Protein AF-A0A1A8EFL3-F1 (afdb_monomer)

InterPro domains:
  IPR009072 Histone-fold [G3DSA:1.10.20.10] (49-158)
  IPR009072 Histone-fold [SSF47113] (44-123)
  IPR028255 Centromere protein T [PTHR46904] (1-157)
  IPR035425 CENP-T/Histone H4, histone fold [PF15511] (65-145)

Radius of gyration: 30.87 Å; Cα contacts (8 Å, |Δi|>4): 49; chains: 1; bounding box: 87×66×67 Å

Sequence (159 aa):
PAFVKEKKIFLSDPAASPFVFKNVPTSGTSTGLPAAKPKQVRPRKTRTASEKGVLPKSYLLSTFRHFAKTKVSADVYPILNEIMDKFFDRMAEDLETYAAHANRKTIEFEDAVLLLKRQGHVNENMPVEVLIEKYLRMDQRKILIPIATSGNVVIPKMR

Mean predicted aligned error: 17.43 Å

Secondary structure (DSSP, 8-state):
------PPP--------------------------PPP---------------SS-HHHHHHHHHHHH-S---GGGHHHHHHHHHHHHHHHHHHHHHHHHHTT-SS--HHHHHHHHHHTTSSBTTB-HHHHHHHHS-HHHHHHH-GGGTS---------

Solvent-accessible surface area (backbone atoms only — not comparable to full-atom values): 10960 Å² total; per-residue (Å²): 139,88,87,88,83,87,87,88,84,84,87,88,85,87,88,85,88,87,90,82,88,83,91,82,90,81,89,84,85,88,82,94,76,86,82,77,75,81,79,78,76,74,78,77,77,77,80,67,81,73,77,90,55,92,56,60,68,69,57,57,54,50,54,48,35,64,74,65,74,51,95,72,71,80,82,52,47,67,60,53,47,53,53,50,48,62,46,52,54,51,52,48,54,53,42,50,50,47,19,49,74,72,76,37,96,60,82,51,74,66,46,55,52,49,49,36,35,74,73,64,69,35,45,96,94,36,49,67,67,60,52,42,68,70,75,48,54,72,78,57,37,56,76,74,37,68,66,82,67,55,80,80,76,82,74,80,80,83,130

pLDDT: mean 74.09, std 22.79, range [31.02, 95.88]

Foldseek 3Di:
DDDDDDDDDDDDDDDDDDDDDDDDDDDDDDDDDDDDDPDPPDPPPDPDDDDPQPDDLVVQVVVCCVVVVDDDDSVCSVVSSVVVVVVVVVVVVQQCVVCVVVVHPDRDPVSVQVVCVVVVNDDPVHHVLNVCVPPPDPVVSVVVPVVVVPPPPPDDDDD

Nearest PDB structures (foldseek):
  3b0c-assembly1_T  TM=9.727E-01  e=1.640E-07  Gallus gallus
  3vh5-assembly1_T  TM=9.738E-01  e=1.984E-07  Gallus gallus
  3b0d-assembly2_B  TM=9.693E-01  e=2.903E-07  Gallus gallus
  8xjv-assembly1_v  TM=6.256E-01  e=1.030E-02  Xenopus laevis
  8yti-assembly1_K  TM=6.099E-01  e=2.798E-01  Homo sapiens

Structure (mmCIF, N/CA/C/O backbone):
data_AF-A0A1A8EFL3-F1
#
_entry.id   AF-A0A1A8EFL3-F1
#
loop_
_atom_site.group_PDB
_atom_site.id
_atom_site.type_symbol
_atom_site.label_atom_id
_atom_site.label_alt_id
_atom_site.label_comp_id
_atom_site.label_asym_id
_atom_site.label_entity_id
_atom_site.label_seq_id
_atom_site.pdbx_PDB_ins_code
_atom_site.Cartn_x
_atom_site.Cartn_y
_atom_site.Cartn_z
_atom_site.occupancy
_atom_site.B_iso_or_equiv
_atom_site.auth_seq_id
_atom_site.auth_comp_id
_atom_site.auth_asym_id
_atom_site.auth_atom_id
_atom_site.pdbx_PDB_model_num
ATOM 1 N N . PRO A 1 1 ? 11.117 -34.566 46.180 1.00 39.81 1 PRO A N 1
ATOM 2 C CA . PRO A 1 1 ? 10.644 -35.927 45.815 1.00 39.81 1 PRO A CA 1
ATOM 3 C C . PRO A 1 1 ? 9.620 -35.814 44.675 1.00 39.81 1 PRO A C 1
ATOM 5 O O . PRO A 1 1 ? 8.647 -35.081 44.812 1.00 39.81 1 PRO A O 1
ATOM 8 N N . ALA A 1 2 ? 9.917 -36.440 43.534 1.00 42.91 2 ALA A N 1
ATOM 9 C CA . ALA A 1 2 ? 9.176 -36.344 42.276 1.00 42.91 2 ALA A CA 1
ATOM 10 C C . ALA A 1 2 ? 8.107 -37.446 42.162 1.00 42.91 2 ALA A C 1
ATOM 12 O O . ALA A 1 2 ? 8.357 -38.577 42.568 1.00 42.91 2 ALA A O 1
ATOM 13 N N . PHE A 1 3 ? 6.951 -37.139 41.565 1.00 47.19 3 PHE A N 1
ATOM 14 C CA . PHE A 1 3 ? 5.959 -38.139 41.156 1.00 47.19 3 PHE A CA 1
ATOM 15 C C . PHE A 1 3 ? 5.738 -38.059 39.642 1.00 47.19 3 PHE A C 1
ATOM 17 O O . PHE A 1 3 ? 5.139 -37.119 39.129 1.00 47.19 3 PHE A O 1
ATOM 24 N N . VAL A 1 4 ? 6.244 -39.076 38.945 1.00 53.44 4 VAL A N 1
ATOM 25 C CA . VAL A 1 4 ? 5.964 -39.409 37.544 1.00 53.44 4 VAL A CA 1
ATOM 26 C C . VAL A 1 4 ? 4.818 -40.419 37.528 1.00 53.44 4 VAL A C 1
ATOM 28 O O . VAL A 1 4 ? 4.912 -41.419 38.236 1.00 53.44 4 VAL A O 1
ATOM 31 N N . LYS A 1 5 ? 3.776 -40.205 36.710 1.00 55.75 5 LYS A N 1
ATOM 32 C CA . LYS A 1 5 ? 2.831 -41.260 36.286 1.00 55.75 5 LYS A CA 1
ATOM 33 C C . LYS A 1 5 ? 2.382 -41.060 34.830 1.00 55.75 5 LYS A C 1
ATOM 35 O O . LYS A 1 5 ? 1.455 -40.320 34.534 1.00 55.75 5 LYS A O 1
ATOM 40 N N . GLU A 1 6 ? 3.182 -41.664 33.958 1.00 51.44 6 GLU A N 1
ATOM 41 C CA . GLU A 1 6 ? 2.879 -42.550 32.820 1.00 51.44 6 GLU A CA 1
ATOM 42 C C . GLU A 1 6 ? 1.550 -42.441 32.037 1.00 51.44 6 GLU A C 1
ATOM 44 O O . GLU A 1 6 ? 0.443 -42.448 32.572 1.00 51.44 6 GLU A O 1
ATOM 49 N N . LYS A 1 7 ? 1.705 -42.432 30.706 1.00 45.78 7 LYS A N 1
ATOM 50 C CA . LYS A 1 7 ? 0.696 -42.255 29.655 1.00 45.78 7 LYS A CA 1
ATOM 51 C C . LYS A 1 7 ? 0.383 -43.617 29.018 1.00 45.78 7 LYS A C 1
ATOM 53 O O . LYS A 1 7 ? 1.283 -44.231 28.454 1.00 45.78 7 LYS A O 1
ATOM 58 N N . LYS A 1 8 ? -0.874 -44.077 29.049 1.00 42.81 8 LYS A N 1
ATOM 59 C CA . LYS A 1 8 ? -1.322 -45.256 28.279 1.00 42.81 8 LYS A CA 1
ATOM 60 C C . LYS A 1 8 ? -1.920 -44.827 26.939 1.00 42.81 8 LYS A C 1
ATOM 62 O O . LYS A 1 8 ? -2.883 -44.068 26.897 1.00 42.81 8 LYS A O 1
ATOM 67 N N . ILE A 1 9 ? -1.322 -45.324 25.861 1.00 40.09 9 ILE A N 1
ATOM 68 C CA . ILE A 1 9 ? -1.787 -45.221 24.476 1.00 40.09 9 ILE A CA 1
ATOM 69 C C . ILE A 1 9 ? -2.566 -46.506 24.180 1.00 40.09 9 ILE A C 1
ATOM 71 O O . ILE A 1 9 ? -2.034 -47.591 24.399 1.00 40.09 9 ILE A O 1
ATOM 75 N N . PHE A 1 10 ? -3.797 -46.394 23.684 1.00 36.69 10 PHE A N 1
ATOM 76 C CA . PHE A 1 10 ? -4.515 -47.518 23.084 1.00 36.69 10 PHE A CA 1
ATOM 77 C C . PHE A 1 10 ? -4.542 -47.323 21.567 1.00 36.69 10 PHE A C 1
ATOM 79 O O . PHE A 1 10 ? -5.134 -46.369 21.067 1.00 36.69 10 PHE A O 1
ATOM 86 N N . LEU A 1 11 ? -3.848 -48.217 20.862 1.00 38.88 11 LEU A N 1
ATOM 87 C CA . LEU A 1 11 ? -4.039 -48.491 19.442 1.00 38.88 11 LEU A CA 1
ATOM 88 C C . LEU A 1 11 ? -5.189 -49.495 19.302 1.00 38.88 11 LEU A C 1
ATOM 90 O O . LEU A 1 11 ? -5.201 -50.503 20.006 1.00 38.88 11 LEU A O 1
ATOM 94 N N . SER A 1 12 ? -6.118 -49.246 18.382 1.00 35.31 12 SER A N 1
ATOM 95 C CA . SER A 1 12 ? -7.107 -50.240 17.960 1.00 35.31 12 SER A CA 1
ATOM 96 C C . SER A 1 12 ? -7.545 -49.986 16.519 1.00 35.31 12 SER A C 1
ATOM 98 O O . SER A 1 12 ? -8.182 -48.974 16.245 1.00 35.31 12 SER A O 1
ATOM 100 N N . ASP A 1 13 ? -7.191 -50.917 15.638 1.00 38.09 13 ASP A N 1
ATOM 101 C CA . ASP A 1 13 ? -7.897 -51.314 14.409 1.00 38.09 13 ASP A CA 1
ATOM 102 C C . ASP A 1 13 ? -7.256 -52.644 13.931 1.00 38.09 13 ASP A C 1
ATOM 104 O O . ASP A 1 13 ? -6.125 -52.903 14.364 1.00 38.09 13 ASP A O 1
ATOM 108 N N . PRO A 1 14 ? -7.865 -53.492 13.062 1.00 49.34 14 PRO A N 1
ATOM 109 C CA . PRO A 1 14 ? -9.053 -53.265 12.220 1.00 49.34 14 PRO A CA 1
ATOM 110 C C . PRO A 1 14 ? -10.056 -54.458 12.103 1.00 49.34 14 PRO A C 1
ATOM 112 O O . PRO A 1 14 ? -9.806 -55.561 12.579 1.00 49.34 14 PRO A O 1
ATOM 115 N N . ALA A 1 15 ? -11.133 -54.225 11.332 1.00 33.59 15 ALA A N 1
ATOM 116 C CA . ALA A 1 15 ? -11.753 -55.135 10.340 1.00 33.59 15 ALA A CA 1
ATOM 117 C C . ALA A 1 15 ? -13.180 -55.716 10.564 1.00 33.59 15 ALA A C 1
ATOM 119 O O . ALA A 1 15 ? -13.472 -56.403 11.534 1.00 33.59 15 ALA A O 1
ATOM 120 N N . ALA A 1 16 ? -13.978 -55.532 9.494 1.00 36.44 16 ALA A N 1
ATOM 121 C CA . ALA A 1 16 ? -15.059 -56.371 8.940 1.00 36.44 16 ALA A CA 1
ATOM 122 C C . ALA A 1 16 ? -16.511 -56.296 9.500 1.00 36.44 16 ALA A C 1
ATOM 124 O O . ALA A 1 16 ? -16.855 -56.817 10.551 1.00 36.44 16 ALA A O 1
ATOM 125 N N . SER A 1 17 ? -17.371 -55.685 8.668 1.00 36.28 17 SER A N 1
ATOM 126 C CA . SER A 1 17 ? -18.855 -55.695 8.584 1.00 36.28 17 SER A CA 1
ATOM 127 C C . SER A 1 17 ? -19.457 -57.086 8.256 1.00 36.28 17 SER A C 1
ATOM 129 O O . SER A 1 17 ? -18.674 -58.008 8.035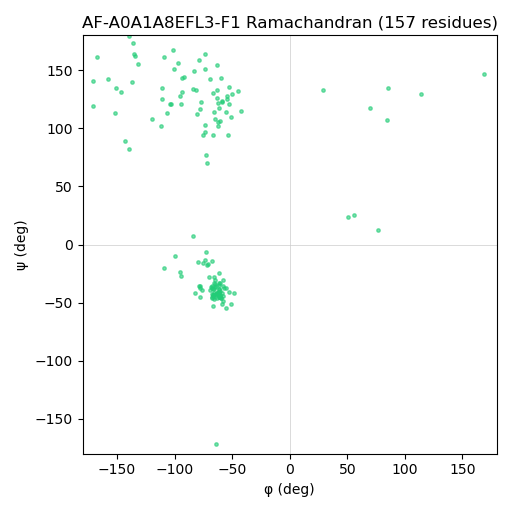 1.00 36.28 17 SER A O 1
ATOM 131 N N . PRO A 1 18 ? -20.780 -57.255 7.979 1.00 52.25 18 PRO A N 1
ATOM 132 C CA . PRO A 1 18 ? -22.013 -56.531 8.385 1.00 52.25 18 PRO A CA 1
ATOM 133 C C . PRO A 1 18 ? -23.151 -57.508 8.810 1.00 52.25 18 PRO A C 1
ATOM 135 O O . PRO A 1 18 ? -23.139 -58.642 8.371 1.00 52.25 18 PRO A O 1
ATOM 138 N N . PHE A 1 19 ? -24.208 -57.107 9.537 1.00 33.06 19 PHE A N 1
ATOM 139 C CA . PHE A 1 19 ? -25.520 -57.797 9.439 1.00 33.06 19 PHE A CA 1
ATOM 140 C C . PHE A 1 19 ? -26.690 -56.907 9.897 1.00 33.06 19 PHE A C 1
ATOM 142 O O . PHE A 1 19 ? -26.570 -56.103 10.818 1.00 33.06 19 PHE A O 1
ATOM 149 N N . VAL A 1 20 ? -27.809 -57.041 9.183 1.00 34.97 20 VAL A N 1
ATOM 150 C CA . VAL A 1 20 ? -29.005 -56.182 9.161 1.00 34.97 20 VAL A CA 1
ATOM 151 C C . VAL A 1 20 ? -30.198 -56.899 9.828 1.00 34.97 20 VAL A C 1
ATOM 153 O O . VAL A 1 20 ? -30.229 -58.127 9.860 1.00 34.97 20 VAL A O 1
ATOM 156 N N . PHE A 1 21 ? -31.210 -56.106 10.225 1.00 32.81 21 PHE A N 1
ATOM 157 C CA . PHE A 1 21 ? -32.591 -56.431 10.662 1.00 32.81 21 PHE A CA 1
ATOM 158 C C . PHE A 1 21 ? -32.727 -56.779 12.164 1.00 32.81 21 PHE A C 1
ATOM 160 O O . PHE A 1 21 ? -31.941 -57.540 12.699 1.00 32.81 21 PHE A O 1
ATOM 167 N N . LYS A 1 22 ? -33.701 -56.272 12.938 1.00 32.50 22 LYS A N 1
ATOM 168 C CA . LYS A 1 22 ? -35.142 -56.161 12.656 1.00 32.50 22 LYS A CA 1
ATOM 169 C C . LYS A 1 22 ? -35.827 -55.297 13.740 1.00 32.50 22 LYS A C 1
ATOM 171 O O . LYS A 1 22 ? -35.525 -55.442 14.920 1.00 32.50 22 LYS A O 1
ATOM 176 N N . ASN A 1 23 ? -36.780 -54.455 13.339 1.00 39.72 23 ASN A N 1
ATOM 177 C CA . ASN A 1 23 ? -37.692 -53.717 14.224 1.00 39.72 23 ASN A CA 1
ATOM 178 C C . ASN A 1 23 ? -38.868 -54.612 14.657 1.00 39.72 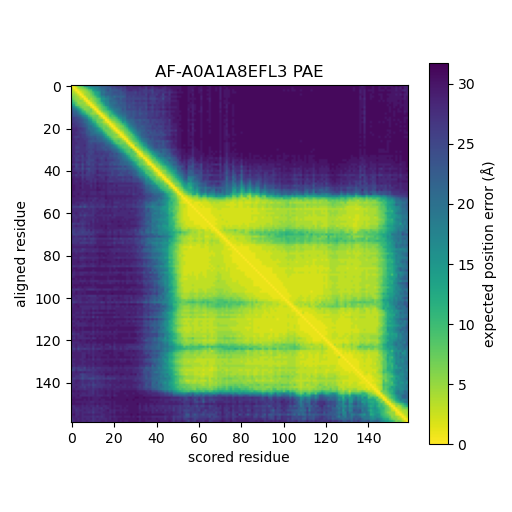23 ASN A C 1
ATOM 180 O O . ASN A 1 23 ? -39.506 -55.185 13.776 1.00 39.72 23 ASN A O 1
ATOM 184 N N . VAL A 1 24 ? -39.211 -54.654 15.952 1.00 34.41 24 VAL A N 1
ATOM 185 C CA . VAL A 1 24 ? -40.551 -55.008 16.485 1.00 34.41 24 VAL A CA 1
ATOM 186 C C . VAL A 1 24 ? -40.763 -54.263 17.821 1.00 34.41 24 VAL A C 1
ATOM 188 O O . VAL A 1 24 ? -39.838 -54.246 18.633 1.00 34.41 24 VAL A O 1
ATOM 191 N N . PRO A 1 25 ? -41.935 -53.639 18.071 1.00 42.12 25 PRO A N 1
ATOM 192 C CA . PRO A 1 25 ? -42.229 -52.928 19.314 1.00 42.12 25 PRO A CA 1
ATOM 193 C C . PRO A 1 25 ? -42.936 -53.838 20.330 1.00 42.12 25 PRO A C 1
ATOM 195 O O . PRO A 1 25 ? -43.826 -54.602 19.961 1.00 42.12 25 PRO A O 1
ATOM 198 N N . THR A 1 26 ? -42.625 -53.693 21.621 1.00 32.50 26 THR A N 1
ATOM 199 C CA . THR A 1 26 ? -43.497 -54.217 22.683 1.00 32.50 26 THR A CA 1
ATOM 200 C C . THR A 1 26 ? -43.467 -53.327 23.919 1.00 32.50 26 THR A C 1
ATOM 202 O O . THR A 1 26 ? -42.414 -52.912 24.394 1.00 32.50 26 THR A O 1
ATOM 205 N N . SER A 1 27 ? -44.680 -53.024 24.367 1.00 34.28 27 SER A N 1
ATOM 206 C CA . SER A 1 27 ? -45.091 -52.195 25.495 1.00 34.28 27 SER A CA 1
ATOM 207 C C . SER A 1 27 ? -44.552 -52.702 26.841 1.00 34.28 27 SER A C 1
ATOM 209 O O . SER A 1 27 ? -44.508 -53.909 27.065 1.00 34.28 27 SER A O 1
ATOM 211 N N . GLY A 1 28 ? -44.193 -51.791 27.752 1.00 34.38 28 GLY A N 1
ATOM 212 C CA . GLY A 1 28 ? -43.764 -52.119 29.115 1.00 34.38 28 GLY A CA 1
ATOM 213 C C . GLY A 1 28 ? -43.635 -50.875 29.999 1.00 34.38 28 GLY A C 1
ATOM 214 O O . GLY A 1 28 ? -42.884 -49.955 29.696 1.00 34.38 28 GLY A O 1
ATOM 215 N N . THR A 1 29 ? -44.420 -50.849 31.070 1.00 31.02 29 THR A N 1
ATOM 216 C CA . THR A 1 29 ? -44.743 -49.712 31.940 1.00 31.02 29 THR A CA 1
ATOM 217 C C . THR A 1 29 ? -43.694 -49.432 33.032 1.00 31.02 29 THR A C 1
ATOM 219 O O . THR A 1 29 ? -43.119 -50.349 33.603 1.00 31.02 29 THR A O 1
ATOM 222 N N . SER A 1 30 ? -43.582 -48.144 33.395 1.00 35.66 30 SER A N 1
ATOM 223 C CA . SER A 1 30 ? -43.081 -47.544 34.655 1.00 35.66 30 SER A CA 1
ATOM 224 C C . SER A 1 30 ? -41.587 -47.621 35.006 1.00 35.66 30 SER A C 1
ATOM 226 O O . SER A 1 30 ? -41.053 -48.671 35.332 1.00 35.66 30 SER A O 1
ATOM 228 N N . THR A 1 31 ? -40.928 -46.462 35.102 1.00 33.06 31 THR A N 1
ATOM 229 C CA . THR A 1 31 ? -40.575 -45.761 36.364 1.00 33.06 31 THR A CA 1
ATOM 230 C C . THR A 1 31 ? -39.581 -44.624 36.073 1.00 33.06 31 THR A C 1
ATOM 232 O O . THR A 1 31 ? -38.830 -44.659 35.104 1.00 33.06 31 THR A O 1
ATOM 235 N N . GLY A 1 32 ? -39.688 -43.536 36.840 1.00 43.06 32 GLY A N 1
ATOM 236 C CA . GLY A 1 32 ? -39.207 -42.203 36.477 1.00 43.06 32 GLY A CA 1
ATOM 237 C C . GLY A 1 32 ? -37.690 -41.998 36.417 1.00 43.06 32 GLY A C 1
ATOM 238 O O . GLY A 1 32 ? -36.944 -42.429 37.290 1.00 43.06 32 GLY A O 1
ATOM 239 N N . LEU A 1 33 ? -37.276 -41.202 35.427 1.00 41.84 33 LEU A N 1
ATOM 240 C CA . LEU A 1 33 ? -36.009 -40.471 35.369 1.00 41.84 33 LEU A CA 1
ATOM 241 C C . LEU A 1 33 ? -36.301 -39.054 34.832 1.00 41.84 33 LEU A C 1
ATOM 243 O O . LEU A 1 33 ? -37.143 -38.910 33.940 1.00 41.84 33 LEU A O 1
ATOM 247 N N . PRO A 1 34 ? -35.668 -37.991 35.364 1.00 42.72 34 PRO A N 1
ATOM 248 C CA . PRO A 1 34 ? -35.973 -36.623 34.966 1.00 42.72 34 PRO A CA 1
ATOM 249 C C . PRO A 1 34 ? -35.558 -36.375 33.512 1.00 42.72 34 PRO A C 1
ATOM 251 O O . PRO A 1 34 ? -34.434 -36.667 33.104 1.00 42.72 34 PRO A O 1
ATOM 254 N N . ALA A 1 35 ? -36.486 -35.813 32.738 1.00 49.50 35 ALA A N 1
ATOM 255 C CA . ALA A 1 35 ? -36.304 -35.476 31.335 1.00 49.50 35 ALA A CA 1
ATOM 256 C C . ALA A 1 35 ? -35.082 -34.561 31.138 1.00 49.50 35 ALA A C 1
ATOM 258 O O . ALA A 1 35 ? -35.062 -33.404 31.571 1.00 49.50 35 ALA A O 1
ATOM 259 N N . ALA A 1 36 ? -34.057 -35.079 30.460 1.00 52.06 36 ALA A N 1
ATOM 260 C CA . ALA A 1 36 ? -32.925 -34.289 30.007 1.00 52.06 36 ALA A CA 1
ATOM 261 C C . ALA A 1 36 ? -33.429 -33.209 29.038 1.00 52.06 36 ALA A C 1
ATOM 263 O O . ALA A 1 36 ? -33.998 -33.507 27.987 1.00 52.06 36 ALA A O 1
ATOM 264 N N . LYS A 1 37 ? -33.240 -31.939 29.414 1.00 55.72 3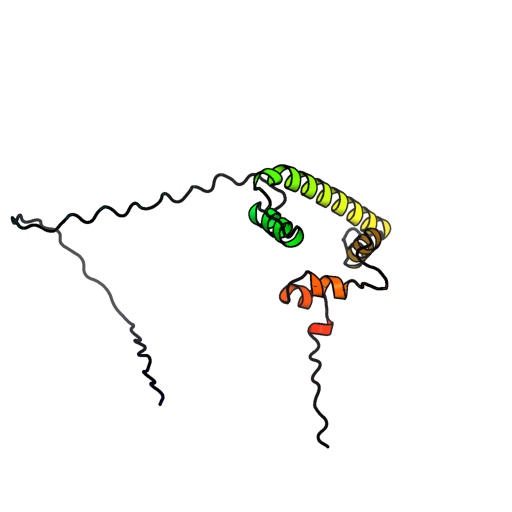7 LYS A N 1
ATOM 265 C CA . LYS A 1 37 ? -33.621 -30.777 28.601 1.00 55.72 37 LYS A CA 1
ATOM 266 C C . LYS A 1 37 ? -33.018 -30.905 27.192 1.00 55.72 37 LYS A C 1
ATOM 268 O O . LYS A 1 37 ? -31.825 -31.208 27.085 1.00 55.72 37 LYS A O 1
ATOM 273 N N . PRO A 1 38 ? -33.779 -30.636 26.116 1.00 48.44 38 PRO A N 1
ATOM 274 C CA . PRO A 1 38 ? -33.244 -30.707 24.767 1.00 48.44 38 PRO A CA 1
ATOM 275 C C . PRO A 1 38 ? -32.126 -29.675 24.618 1.00 48.44 38 PRO A C 1
ATOM 277 O O . PRO A 1 38 ? -32.308 -28.474 24.839 1.00 48.44 38 PRO A O 1
ATOM 280 N N . LYS A 1 39 ? -30.939 -30.167 24.263 1.00 53.69 39 LYS A N 1
ATOM 281 C CA . LYS A 1 39 ? -29.771 -29.354 23.939 1.00 53.69 39 LYS A CA 1
ATOM 282 C C . LYS A 1 39 ? -30.126 -28.519 22.714 1.00 53.69 39 LYS A C 1
ATOM 284 O O . LYS A 1 39 ? -30.153 -29.035 21.602 1.00 53.69 39 LYS A O 1
ATOM 289 N N . GLN A 1 40 ? -30.442 -27.242 22.927 1.00 57.84 40 GLN A N 1
ATOM 290 C CA . GLN A 1 40 ? -30.710 -26.319 21.833 1.00 57.84 40 GLN A CA 1
ATOM 291 C C . GLN A 1 40 ? -29.464 -26.216 20.953 1.00 57.84 40 GLN A C 1
ATOM 293 O O . GLN A 1 40 ? -28.445 -25.630 21.328 1.00 57.84 40 GLN A O 1
ATOM 298 N N . VAL A 1 41 ? -29.545 -26.838 19.780 1.00 56.41 41 VAL A N 1
ATOM 299 C CA . VAL A 1 41 ? -28.582 -26.668 18.701 1.00 56.41 41 VAL A CA 1
ATOM 300 C C . VAL A 1 41 ? -28.708 -25.218 18.259 1.00 56.41 41 VAL A C 1
ATOM 302 O O . VAL A 1 41 ? -29.718 -24.816 17.687 1.00 56.41 41 VAL A O 1
ATOM 305 N N . ARG A 1 42 ? -27.698 -24.408 18.591 1.00 60.97 42 ARG A N 1
ATOM 306 C CA . ARG A 1 42 ? -27.629 -23.014 18.148 1.00 60.97 42 ARG A CA 1
ATOM 307 C C . ARG A 1 42 ? -27.752 -23.000 16.622 1.00 60.97 42 ARG A C 1
ATOM 309 O O . ARG A 1 42 ? -26.957 -23.686 15.972 1.00 60.97 42 ARG A O 1
ATOM 316 N N . PRO A 1 43 ? -28.703 -22.249 16.041 1.00 51.75 43 PRO A N 1
ATOM 317 C CA . PRO A 1 43 ? -28.822 -22.170 14.598 1.00 51.75 43 PRO A CA 1
ATOM 318 C C . PRO A 1 43 ? -27.508 -21.629 14.041 1.00 51.75 43 PRO A C 1
ATOM 320 O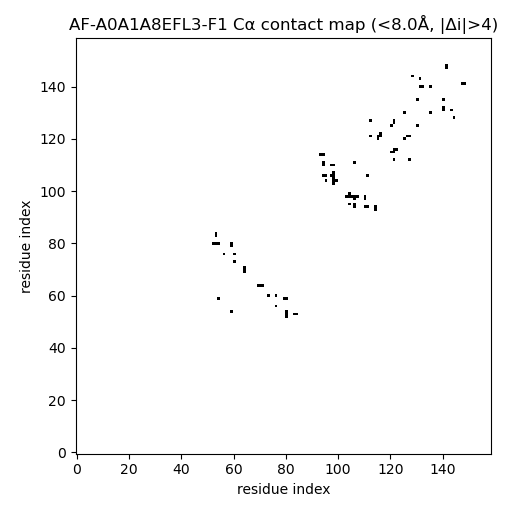 O . PRO A 1 43 ? -27.006 -20.578 14.453 1.00 51.75 43 PRO A O 1
ATOM 323 N N . ARG A 1 44 ? -26.908 -22.403 13.136 1.00 58.53 44 ARG A N 1
ATOM 324 C CA . ARG A 1 44 ? -25.707 -22.016 12.406 1.00 58.53 44 ARG A CA 1
ATOM 325 C C . ARG A 1 44 ? -26.088 -20.784 11.594 1.00 58.53 44 ARG A C 1
ATOM 327 O O . ARG A 1 44 ? -26.843 -20.902 10.637 1.00 58.53 44 ARG A O 1
ATOM 334 N N . LYS A 1 45 ? -25.621 -19.610 12.032 1.00 59.06 45 LYS A N 1
ATOM 335 C CA . LYS A 1 45 ? -25.880 -18.325 11.377 1.00 59.06 45 LYS A CA 1
ATOM 336 C C . LYS A 1 45 ? -25.527 -18.478 9.899 1.00 59.06 45 LYS A C 1
ATOM 338 O O . LYS A 1 45 ? -24.358 -18.664 9.554 1.00 59.06 45 LYS A O 1
ATOM 343 N N . THR A 1 46 ? -26.551 -18.477 9.054 1.00 49.66 46 THR A N 1
ATOM 344 C CA . THR A 1 46 ? -26.426 -18.419 7.604 1.00 49.66 46 THR A CA 1
ATOM 345 C C . THR A 1 46 ? -25.542 -17.221 7.294 1.00 49.66 46 THR A C 1
ATOM 347 O O . THR A 1 46 ? -25.801 -16.105 7.747 1.00 49.66 46 THR A O 1
ATOM 350 N N . ARG 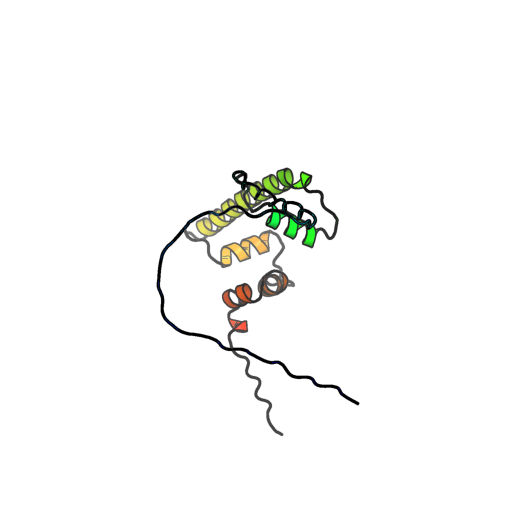A 1 47 ? -24.419 -17.479 6.619 1.00 53.53 47 ARG A N 1
ATOM 351 C CA . ARG A 1 47 ? -23.492 -16.437 6.182 1.00 53.53 47 ARG A CA 1
ATOM 352 C C . ARG A 1 47 ? -24.249 -15.625 5.137 1.00 53.53 47 ARG A C 1
ATOM 354 O O . ARG A 1 47 ? -24.326 -16.034 3.985 1.00 53.53 47 ARG A O 1
ATOM 361 N N . THR A 1 48 ? -24.875 -14.535 5.569 1.00 52.59 48 THR A N 1
ATOM 362 C CA . THR A 1 48 ? -25.399 -13.495 4.685 1.00 52.59 48 THR A CA 1
ATOM 363 C C . THR A 1 48 ? -24.279 -13.117 3.727 1.00 52.59 48 THR A C 1
ATOM 365 O O . THR A 1 48 ? -23.149 -12.922 4.185 1.00 52.59 48 THR A O 1
ATOM 368 N N . ALA A 1 49 ? -24.583 -13.105 2.427 1.00 52.34 49 ALA A N 1
ATOM 369 C CA . ALA A 1 49 ? -23.650 -12.758 1.364 1.00 52.34 49 ALA A CA 1
ATOM 370 C C . ALA A 1 49 ? -22.826 -11.545 1.805 1.00 52.34 49 ALA A C 1
ATOM 372 O O . ALA A 1 49 ? -23.381 -10.493 2.116 1.00 52.34 49 ALA A O 1
ATOM 373 N N . SER A 1 50 ? -21.519 -11.747 1.969 1.00 60.72 50 SER A N 1
ATOM 374 C CA . SER A 1 50 ? -20.620 -10.701 2.434 1.00 60.72 50 SER A CA 1
ATOM 375 C C . SER A 1 50 ? -20.711 -9.539 1.459 1.00 60.72 50 SER A C 1
ATOM 377 O O . SER A 1 50 ? -20.459 -9.740 0.269 1.00 60.72 50 SER A O 1
ATOM 379 N N . GLU A 1 51 ? -21.059 -8.350 1.956 1.00 60.50 51 GLU A N 1
ATOM 380 C CA . GLU A 1 51 ? -20.831 -7.112 1.218 1.00 60.50 51 GLU A CA 1
ATOM 381 C C . GLU A 1 51 ? -19.420 -7.152 0.628 1.00 60.50 51 GLU A C 1
ATOM 383 O O . GLU A 1 51 ? -18.464 -7.548 1.307 1.00 60.50 51 GLU A O 1
ATOM 388 N N . LYS A 1 52 ? -19.317 -6.819 -0.660 1.00 68.56 52 LYS A N 1
ATOM 389 C CA . LYS A 1 52 ? -18.073 -6.833 -1.430 1.00 68.56 52 LYS A CA 1
ATOM 390 C C . LYS A 1 52 ? -17.186 -5.668 -0.977 1.00 68.56 52 LYS A C 1
ATOM 392 O O . LYS A 1 52 ? -17.049 -4.680 -1.681 1.00 68.56 52 LYS A O 1
ATOM 397 N N . GLY A 1 53 ? -16.652 -5.749 0.237 1.00 72.19 53 GLY A N 1
ATOM 398 C CA . GLY A 1 53 ? -15.586 -4.864 0.690 1.00 72.19 53 GLY A CA 1
ATOM 399 C C . GLY A 1 53 ? -14.267 -5.247 0.023 1.00 72.19 53 GLY A C 1
ATOM 400 O O . GLY A 1 53 ? -14.048 -6.423 -0.274 1.00 72.19 53 GLY A O 1
ATOM 401 N N . VAL A 1 54 ? -13.383 -4.266 -0.169 1.00 85.19 54 VAL A N 1
ATOM 402 C CA . VAL A 1 54 ? -12.055 -4.449 -0.788 1.00 85.19 54 VAL A CA 1
ATOM 403 C C . VAL A 1 54 ? -11.248 -5.517 -0.051 1.00 85.19 54 VAL A C 1
ATOM 405 O O . VAL A 1 54 ? -10.544 -6.330 -0.644 1.00 85.19 54 VAL A O 1
ATOM 408 N N . LEU A 1 55 ? -11.398 -5.544 1.275 1.00 87.94 55 LEU A N 1
ATOM 409 C CA . LEU A 1 55 ? -10.788 -6.521 2.162 1.00 87.94 55 LEU A CA 1
ATOM 410 C C . LEU A 1 55 ? -11.826 -7.093 3.136 1.00 87.94 55 LEU A C 1
ATOM 412 O O . LEU A 1 55 ? -12.794 -6.412 3.498 1.00 87.94 55 LEU A O 1
ATOM 416 N N . PRO A 1 56 ? -11.607 -8.317 3.655 1.00 92.19 56 PRO A N 1
ATOM 417 C CA . PRO A 1 56 ? -12.449 -8.873 4.703 1.00 92.19 56 PRO A CA 1
ATOM 418 C C . PRO A 1 56 ? -12.538 -7.930 5.910 1.00 92.19 56 PRO A C 1
ATOM 420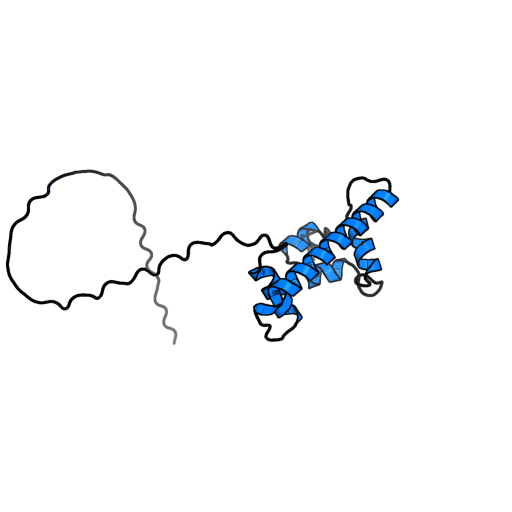 O O . PRO A 1 56 ? -11.518 -7.554 6.494 1.00 92.19 56 PRO A O 1
ATOM 423 N N . LYS A 1 57 ? -13.766 -7.609 6.342 1.00 91.06 57 LYS A N 1
ATOM 424 C CA . LYS A 1 57 ? -14.039 -6.704 7.475 1.00 91.06 57 LYS A CA 1
ATOM 425 C C . LYS A 1 57 ? -13.219 -7.023 8.725 1.00 91.06 57 LYS A C 1
ATOM 427 O O . LYS A 1 57 ? -12.712 -6.119 9.384 1.00 91.06 57 LYS A O 1
ATOM 432 N N . SER A 1 58 ? -13.077 -8.308 9.052 1.00 91.56 58 SER A N 1
ATOM 433 C CA . SER A 1 58 ? -12.303 -8.757 10.213 1.00 91.56 58 SER A CA 1
ATOM 434 C C . SER A 1 58 ? -10.825 -8.398 10.102 1.00 91.56 58 SER A C 1
ATOM 436 O O . SER A 1 58 ? -10.237 -7.968 11.090 1.00 91.56 58 SER A O 1
ATOM 438 N N . TYR A 1 59 ? -10.240 -8.555 8.914 1.00 92.44 59 TYR A N 1
ATOM 439 C CA . TYR A 1 59 ? -8.832 -8.268 8.678 1.00 92.44 59 TYR A CA 1
ATOM 440 C C . TYR A 1 59 ? -8.570 -6.772 8.827 1.00 92.44 59 TYR A C 1
ATOM 442 O O . TYR A 1 59 ? -7.767 -6.382 9.671 1.00 92.44 59 TYR A O 1
ATOM 450 N N . LEU A 1 60 ? -9.344 -5.950 8.117 1.00 92.69 60 LEU A N 1
ATOM 451 C CA . LEU A 1 60 ? -9.187 -4.499 8.110 1.00 92.69 60 LEU A CA 1
ATOM 452 C C . LEU A 1 60 ? -9.358 -3.867 9.505 1.00 92.69 60 LEU A C 1
ATOM 454 O O . LEU A 1 60 ? -8.550 -3.042 9.925 1.00 92.69 60 LEU A O 1
ATOM 458 N N . LEU A 1 61 ? -10.365 -4.295 10.275 1.00 93.44 61 LEU A N 1
ATOM 459 C CA . LEU A 1 61 ? -10.526 -3.813 11.653 1.00 93.44 61 LEU A CA 1
ATOM 460 C C . LEU A 1 61 ? -9.414 -4.317 12.578 1.00 93.44 61 LEU A C 1
ATOM 462 O O . LEU A 1 61 ? -9.008 -3.591 13.485 1.00 93.44 61 LEU A O 1
ATOM 466 N N . SER A 1 62 ? -8.945 -5.555 12.396 1.00 93.19 62 SER A N 1
ATOM 467 C CA . SER A 1 62 ? -7.893 -6.124 13.247 1.00 93.19 62 SER A CA 1
ATOM 468 C C . SER A 1 62 ? -6.551 -5.418 13.055 1.00 93.19 62 SER A C 1
ATOM 470 O O . SER A 1 62 ? -5.898 -5.090 14.046 1.00 93.19 62 SER A O 1
ATOM 472 N N . THR A 1 63 ? -6.177 -5.117 11.809 1.00 93.31 63 THR A N 1
ATOM 473 C CA . THR A 1 63 ? -4.942 -4.396 11.489 1.00 93.31 63 THR A CA 1
ATOM 474 C C . THR A 1 63 ? -5.022 -2.960 11.988 1.00 93.31 63 THR A C 1
ATOM 476 O O . THR A 1 63 ? -4.116 -2.510 12.687 1.00 93.31 63 THR A O 1
ATOM 479 N N . PHE A 1 64 ? -6.138 -2.269 11.741 1.00 94.25 64 PHE A N 1
ATOM 480 C CA . PHE A 1 64 ? -6.321 -0.901 12.219 1.00 94.25 64 PHE A CA 1
ATOM 481 C C . PHE A 1 64 ? -6.244 -0.809 13.747 1.00 94.25 64 PHE A C 1
ATOM 483 O O . PHE A 1 64 ? -5.511 0.020 14.275 1.00 94.25 64 PHE A O 1
ATOM 490 N N . ARG A 1 65 ? -6.919 -1.706 14.480 1.00 94.50 65 ARG A N 1
ATOM 491 C CA . ARG A 1 65 ? -6.841 -1.756 15.953 1.00 94.50 65 ARG A CA 1
ATOM 492 C C . ARG A 1 65 ? -5.427 -2.035 16.458 1.00 94.50 65 ARG A C 1
ATOM 494 O O . ARG A 1 65 ? -5.024 -1.451 17.461 1.00 94.50 65 ARG A O 1
ATOM 501 N N . HIS A 1 66 ? -4.683 -2.909 15.776 1.00 93.06 66 HIS A N 1
ATOM 502 C CA . HIS A 1 66 ? -3.300 -3.222 16.133 1.00 93.06 66 HIS A CA 1
ATOM 503 C C . HIS A 1 66 ? -2.401 -1.980 16.056 1.00 93.06 66 HIS A C 1
ATOM 505 O O . HIS A 1 66 ? -1.654 -1.708 16.995 1.00 93.06 66 HIS A O 1
ATOM 511 N N . PHE A 1 67 ? -2.521 -1.190 14.984 1.00 93.00 67 PHE A N 1
ATOM 512 C CA . PHE A 1 67 ? -1.724 0.027 14.807 1.00 93.00 67 PHE A CA 1
ATOM 513 C C . PHE A 1 67 ? -2.239 1.220 15.620 1.00 93.00 67 PHE A C 1
ATOM 515 O O . PHE A 1 67 ? -1.434 1.975 16.160 1.00 93.00 67 PHE A O 1
ATOM 522 N N . ALA A 1 68 ? -3.558 1.365 15.774 1.00 92.75 68 ALA A N 1
ATOM 523 C CA . ALA A 1 68 ? -4.171 2.460 16.523 1.00 92.75 68 ALA A CA 1
ATOM 524 C C . ALA A 1 68 ? -3.973 2.347 18.044 1.00 92.75 68 ALA A C 1
ATOM 526 O O . ALA A 1 68 ? -4.181 3.333 18.748 1.00 92.75 68 ALA A O 1
ATOM 527 N N . LYS A 1 69 ? -3.617 1.157 18.565 1.00 92.75 69 LYS A N 1
ATOM 528 C CA . LYS A 1 69 ? -3.406 0.860 20.002 1.00 92.75 69 LYS A CA 1
ATOM 529 C C . LYS A 1 69 ? -4.558 1.316 20.918 1.00 92.75 69 LYS A C 1
ATOM 531 O O . LYS A 1 69 ? -4.370 1.529 22.112 1.00 92.75 69 LYS A O 1
ATOM 536 N N . THR A 1 70 ? -5.762 1.449 20.365 1.00 92.19 70 THR A N 1
ATOM 537 C CA . THR A 1 70 ? -6.960 1.975 21.032 1.00 92.19 70 THR A CA 1
ATOM 538 C C . THR A 1 70 ? -8.177 1.104 20.721 1.00 92.19 70 THR A C 1
ATOM 540 O O . THR A 1 70 ? -8.170 0.267 19.813 1.00 92.19 70 THR A O 1
ATOM 543 N N . LYS A 1 71 ? -9.247 1.265 21.509 1.00 90.50 71 LYS A N 1
ATOM 544 C CA . LYS A 1 71 ? -10.515 0.566 21.268 1.00 90.50 71 LYS A CA 1
ATOM 545 C C . LYS A 1 71 ? -11.264 1.270 20.138 1.00 90.50 71 LYS A C 1
ATOM 547 O O . LYS A 1 71 ? -11.674 2.412 20.290 1.00 90.50 71 LYS A O 1
ATOM 552 N N . VAL A 1 72 ? -11.466 0.566 19.026 1.00 91.06 72 VAL A N 1
ATOM 553 C CA . VAL A 1 72 ? -12.136 1.100 17.829 1.00 91.06 72 VAL A CA 1
ATOM 554 C C . VAL A 1 72 ? -13.494 0.422 17.645 1.00 91.06 72 VAL A C 1
ATOM 556 O O . VAL A 1 72 ? -13.558 -0.815 17.578 1.00 91.06 72 VAL A O 1
ATOM 559 N N . SER A 1 73 ? -14.567 1.219 17.542 1.00 91.81 73 SER A N 1
ATOM 560 C CA . SER A 1 73 ? -15.924 0.716 17.268 1.00 91.81 73 SER A CA 1
ATOM 561 C C . SER A 1 73 ? -16.013 0.037 15.896 1.00 91.81 73 SER A C 1
ATOM 563 O O . SER A 1 73 ? -15.237 0.323 14.984 1.00 91.81 73 SER A O 1
ATOM 565 N N . ALA A 1 74 ? -16.967 -0.882 15.740 1.00 90.19 74 ALA A N 1
ATOM 566 C CA . ALA A 1 74 ? -17.227 -1.548 14.466 1.00 90.19 74 ALA A CA 1
ATOM 567 C C . ALA A 1 74 ? -17.868 -0.622 13.414 1.00 90.19 74 ALA A C 1
ATOM 569 O O . ALA A 1 74 ? -17.816 -0.942 12.224 1.00 90.19 74 ALA A O 1
ATOM 570 N N . ASP A 1 75 ? -18.419 0.513 13.848 1.00 91.50 75 ASP A N 1
ATOM 571 C CA . ASP A 1 75 ? -19.128 1.490 13.008 1.00 91.50 75 ASP A CA 1
ATOM 572 C C . ASP A 1 75 ? -18.184 2.309 12.119 1.00 91.50 75 ASP A C 1
ATOM 574 O O . ASP A 1 75 ? -18.618 2.939 11.164 1.00 91.50 75 ASP A O 1
ATOM 578 N N . VAL A 1 76 ? -16.875 2.258 12.393 1.00 92.75 76 VAL A N 1
ATOM 579 C CA . VAL A 1 76 ? -15.831 2.916 11.586 1.00 92.75 76 VAL A CA 1
ATOM 580 C C . VAL A 1 76 ? -15.563 2.158 10.278 1.00 92.75 76 VAL A C 1
ATOM 582 O O . VAL A 1 76 ? -14.973 2.700 9.347 1.00 92.75 76 VAL A O 1
ATOM 585 N N . TYR A 1 77 ? -16.007 0.899 10.179 1.00 92.38 77 TYR A N 1
ATOM 586 C CA . TYR A 1 77 ? -15.766 0.048 9.013 1.00 92.38 77 TYR A CA 1
ATOM 587 C C . TYR A 1 77 ? -16.125 0.667 7.649 1.00 92.38 77 TYR A C 1
ATOM 589 O O . TYR A 1 77 ? -15.258 0.612 6.784 1.00 92.38 77 TYR A O 1
ATOM 597 N N . PRO A 1 78 ? -17.332 1.222 7.411 1.00 92.38 78 PRO A N 1
ATOM 598 C CA . PRO A 1 78 ? -17.691 1.772 6.101 1.00 92.38 78 PRO A CA 1
ATOM 599 C C . PRO A 1 78 ? -16.724 2.869 5.643 1.00 92.38 78 PRO A C 1
ATOM 601 O O . PRO A 1 78 ? -16.241 2.820 4.517 1.00 92.38 78 PRO A O 1
ATOM 604 N N . ILE A 1 79 ? -16.361 3.785 6.547 1.00 92.94 79 ILE A N 1
ATOM 605 C CA . ILE A 1 79 ? -15.405 4.867 6.271 1.00 92.94 79 ILE A CA 1
ATOM 606 C C . ILE A 1 79 ? -14.029 4.281 5.951 1.00 92.94 79 ILE A C 1
ATOM 608 O O . ILE A 1 79 ? -13.385 4.660 4.978 1.00 92.94 79 ILE A O 1
ATOM 612 N N . LEU A 1 80 ? -13.575 3.320 6.758 1.00 93.31 80 LEU A N 1
ATOM 613 C CA . LEU A 1 80 ? -12.279 2.687 6.550 1.00 93.31 80 LEU A CA 1
ATOM 614 C C . LEU A 1 80 ? -12.234 1.899 5.233 1.00 93.31 80 LEU A C 1
ATOM 616 O O . LEU A 1 80 ? -11.207 1.902 4.565 1.00 93.31 80 LEU A O 1
ATOM 620 N N . ASN A 1 81 ? -13.332 1.250 4.846 1.00 93.31 81 ASN A N 1
ATOM 621 C CA . ASN A 1 81 ? -13.433 0.540 3.576 1.00 93.31 81 ASN A CA 1
ATOM 622 C C . ASN A 1 81 ? -13.353 1.508 2.387 1.00 93.31 81 ASN A C 1
ATOM 624 O O . ASN A 1 81 ? -12.600 1.237 1.462 1.00 93.31 81 ASN A O 1
ATOM 628 N N . GLU A 1 82 ? -14.045 2.650 2.443 1.00 93.75 82 GLU A N 1
ATOM 629 C CA . GLU A 1 82 ? -13.971 3.692 1.406 1.00 93.75 82 GLU A CA 1
ATOM 630 C C . GLU A 1 82 ? -12.558 4.283 1.273 1.00 93.75 82 GLU A C 1
ATOM 632 O O . GLU A 1 82 ? -12.056 4.481 0.167 1.00 93.75 82 GLU A O 1
ATOM 637 N N . ILE A 1 83 ? -11.886 4.546 2.398 1.00 94.69 83 ILE A N 1
ATOM 638 C CA . ILE A 1 83 ? -10.502 5.042 2.392 1.00 94.69 83 ILE A CA 1
ATOM 639 C C . ILE A 1 83 ? -9.563 4.008 1.770 1.00 94.69 83 ILE A C 1
ATOM 641 O O . ILE A 1 83 ? -8.674 4.378 1.006 1.00 94.69 83 ILE A O 1
ATOM 645 N N . MET A 1 84 ? -9.749 2.728 2.096 1.00 94.75 84 MET A N 1
ATOM 646 C CA . MET A 1 84 ? -8.928 1.656 1.536 1.00 94.75 84 MET A CA 1
ATOM 647 C C . MET A 1 84 ? -9.153 1.500 0.035 1.00 94.75 84 MET A C 1
ATOM 649 O O . MET A 1 84 ? -8.175 1.364 -0.687 1.00 94.75 84 MET A O 1
ATOM 653 N N . ASP A 1 85 ? -10.395 1.585 -0.436 1.00 94.12 85 ASP A N 1
ATOM 654 C CA . ASP A 1 85 ? -10.735 1.564 -1.866 1.00 94.12 85 ASP A CA 1
ATOM 655 C C . ASP A 1 85 ? -9.976 2.664 -2.622 1.00 94.12 85 ASP A C 1
ATOM 657 O O . ASP A 1 85 ? -9.121 2.399 -3.464 1.00 94.12 85 ASP A O 1
ATOM 661 N N . LYS A 1 86 ? -10.119 3.904 -2.142 1.00 95.69 86 LYS A N 1
ATOM 662 C CA . LYS A 1 86 ? -9.406 5.079 -2.658 1.00 95.69 86 LYS A CA 1
ATOM 663 C C . LYS A 1 86 ? -7.880 4.992 -2.543 1.00 95.69 86 LYS A C 1
ATOM 665 O O . LYS A 1 86 ? -7.175 5.735 -3.230 1.00 95.69 86 LYS A O 1
ATOM 670 N N . PHE A 1 87 ? -7.353 4.195 -1.617 1.00 95.19 87 PHE A N 1
ATOM 671 C CA . PHE A 1 87 ? -5.916 3.969 -1.473 1.00 95.19 87 PHE A CA 1
ATOM 672 C C . PHE A 1 87 ? -5.411 2.983 -2.529 1.00 95.19 87 PHE A C 1
ATOM 674 O O . PHE A 1 87 ? -4.392 3.255 -3.161 1.00 95.19 87 PHE A O 1
ATOM 681 N N . PHE A 1 88 ? -6.125 1.874 -2.743 1.00 95.00 88 PHE A N 1
ATOM 682 C CA . PHE A 1 88 ? -5.759 0.882 -3.753 1.00 95.00 88 PHE A CA 1
ATOM 683 C C . PHE A 1 88 ? -5.876 1.436 -5.172 1.00 95.00 88 PHE A C 1
ATOM 685 O O . PHE A 1 88 ? -4.976 1.177 -5.966 1.00 95.00 88 PHE A O 1
ATOM 692 N N . ASP A 1 89 ? -6.893 2.255 -5.454 1.00 95.44 89 ASP A N 1
ATOM 693 C CA . ASP A 1 89 ? -7.044 2.916 -6.756 1.00 95.44 89 ASP A CA 1
ATOM 694 C C . ASP A 1 89 ? -5.836 3.803 -7.082 1.00 95.44 89 ASP A C 1
ATOM 696 O O . ASP A 1 89 ? -5.203 3.644 -8.124 1.00 95.44 89 ASP A O 1
ATOM 700 N N . ARG A 1 90 ? -5.448 4.683 -6.148 1.00 95.50 90 ARG A N 1
ATOM 701 C CA . ARG A 1 90 ? -4.278 5.560 -6.331 1.00 95.50 90 ARG A CA 1
ATOM 702 C C . ARG A 1 90 ? -2.983 4.771 -6.452 1.00 95.50 90 ARG A C 1
ATOM 704 O O . ARG A 1 90 ? -2.153 5.068 -7.301 1.00 95.50 90 ARG A O 1
ATOM 711 N N . MET A 1 91 ? -2.812 3.752 -5.611 1.00 95.19 91 MET A N 1
ATOM 712 C CA . MET A 1 91 ? -1.630 2.899 -5.662 1.00 95.19 91 MET A CA 1
ATOM 713 C C . MET A 1 91 ? -1.519 2.163 -7.004 1.00 95.19 91 MET A C 1
ATOM 715 O O . MET A 1 91 ? -0.412 2.023 -7.516 1.00 95.19 91 MET A O 1
ATOM 719 N N . ALA A 1 92 ? -2.636 1.704 -7.574 1.00 94.81 92 ALA A N 1
ATOM 720 C CA . ALA A 1 92 ? -2.648 1.061 -8.884 1.00 94.81 92 ALA A CA 1
ATOM 721 C C . ALA A 1 92 ? -2.270 2.045 -10.003 1.00 94.81 92 ALA A C 1
ATOM 723 O O . ALA A 1 92 ? -1.393 1.727 -10.803 1.00 94.81 92 ALA A O 1
ATOM 724 N N . GLU A 1 93 ? -2.856 3.246 -10.005 1.00 95.88 93 GLU A N 1
ATOM 725 C CA . GLU A 1 93 ? -2.550 4.315 -10.971 1.00 95.88 93 GLU A CA 1
ATOM 726 C C . GLU A 1 93 ? -1.067 4.728 -10.926 1.00 95.88 93 GLU A C 1
ATOM 728 O O . GLU A 1 93 ? -0.405 4.887 -11.956 1.00 95.88 93 GLU A O 1
ATOM 733 N N . ASP A 1 94 ? -0.507 4.837 -9.721 1.00 95.62 94 ASP A N 1
ATOM 734 C CA . ASP A 1 94 ? 0.901 5.169 -9.524 1.00 95.62 94 ASP A CA 1
ATOM 735 C C . ASP A 1 94 ? 1.843 4.080 -10.055 1.00 95.62 94 ASP A C 1
ATOM 737 O O . ASP A 1 94 ? 2.826 4.381 -10.737 1.00 95.62 94 ASP A O 1
ATOM 741 N N . LEU A 1 95 ? 1.546 2.810 -9.762 1.00 95.81 95 LEU A N 1
ATOM 742 C CA . LEU A 1 95 ? 2.354 1.681 -10.231 1.00 95.81 95 LEU A CA 1
ATOM 743 C C . LEU A 1 95 ? 2.261 1.507 -11.751 1.00 95.81 95 LEU A C 1
ATOM 745 O O . LEU A 1 95 ? 3.271 1.208 -12.388 1.00 95.81 95 LEU A O 1
ATOM 749 N N . GLU A 1 96 ? 1.083 1.733 -12.336 1.00 95.44 96 GLU A N 1
ATOM 750 C CA . GLU A 1 96 ? 0.902 1.751 -13.788 1.00 95.44 96 GLU A CA 1
ATOM 751 C C . GLU A 1 96 ? 1.748 2.855 -14.427 1.00 95.44 96 GLU A C 1
ATOM 753 O O . GLU A 1 96 ? 2.470 2.602 -15.392 1.00 95.44 96 GLU A O 1
ATOM 758 N N . THR A 1 97 ? 1.739 4.052 -13.841 1.00 95.75 97 THR A N 1
ATOM 759 C CA . THR A 1 97 ? 2.543 5.182 -14.320 1.00 95.75 97 THR A CA 1
ATOM 760 C C . THR A 1 97 ? 4.042 4.876 -14.269 1.00 95.75 97 THR A C 1
ATOM 762 O O . THR A 1 97 ? 4.770 5.206 -15.207 1.00 95.75 97 THR A O 1
ATOM 765 N N . TYR A 1 98 ? 4.528 4.216 -13.213 1.00 95.50 98 TYR A N 1
ATOM 766 C CA . TYR A 1 98 ? 5.940 3.830 -13.099 1.00 95.50 98 TYR A CA 1
ATOM 767 C C . TYR A 1 98 ? 6.350 2.763 -14.109 1.00 95.50 98 TYR A C 1
ATOM 769 O O . TYR A 1 98 ? 7.373 2.920 -14.782 1.00 95.50 98 TYR A O 1
ATOM 777 N N . ALA A 1 99 ? 5.529 1.726 -14.275 1.00 95.12 99 ALA A N 1
ATOM 778 C CA . ALA A 1 99 ? 5.769 0.708 -15.288 1.00 95.12 99 ALA A CA 1
ATOM 779 C C . ALA A 1 99 ? 5.767 1.328 -16.698 1.00 95.12 99 ALA A C 1
ATOM 781 O O . ALA A 1 99 ? 6.698 1.092 -17.474 1.00 95.12 99 ALA A O 1
ATOM 782 N N . ALA A 1 100 ? 4.793 2.196 -16.997 1.00 95.00 100 ALA A N 1
ATOM 783 C CA . ALA A 1 100 ? 4.684 2.897 -18.274 1.00 95.00 100 ALA A CA 1
ATOM 784 C C . ALA A 1 100 ? 5.882 3.821 -18.540 1.00 95.00 100 ALA A C 1
ATOM 786 O O . ALA A 1 100 ? 6.413 3.825 -19.650 1.00 95.00 100 ALA A O 1
ATOM 787 N N . HIS A 1 101 ? 6.367 4.543 -17.525 1.00 95.25 101 HIS A N 1
ATOM 788 C CA . HIS A 1 101 ? 7.563 5.385 -17.635 1.00 95.25 101 HIS A CA 1
ATOM 789 C C . HIS A 1 101 ? 8.821 4.567 -17.973 1.00 95.25 101 HIS A C 1
ATOM 791 O O . HIS A 1 101 ? 9.693 5.027 -18.709 1.00 95.2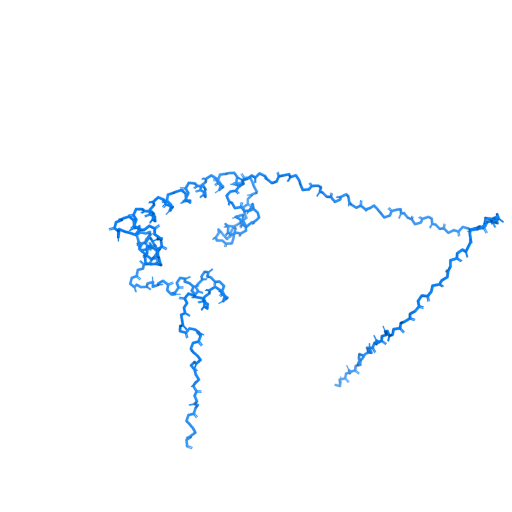5 101 HIS A O 1
ATOM 797 N N . ALA A 1 102 ? 8.904 3.328 -17.484 1.00 93.19 102 ALA A N 1
ATOM 798 C CA . ALA A 1 102 ? 9.964 2.384 -17.833 1.00 93.19 102 ALA A CA 1
ATOM 799 C C . ALA A 1 102 ? 9.703 1.612 -19.146 1.00 93.19 102 ALA A C 1
ATOM 801 O O . ALA A 1 102 ? 10.458 0.695 -19.471 1.00 93.19 102 ALA A O 1
ATOM 802 N N . ASN A 1 103 ? 8.653 1.957 -19.906 1.00 93.56 103 ASN A N 1
ATOM 803 C CA . ASN A 1 103 ? 8.177 1.239 -21.098 1.00 93.56 103 ASN A CA 1
ATOM 804 C C . ASN A 1 103 ? 7.855 -0.249 -20.850 1.00 93.56 103 ASN A C 1
ATOM 806 O O . ASN A 1 103 ? 7.901 -1.074 -21.766 1.00 93.56 103 ASN A O 1
ATOM 810 N N . ARG A 1 104 ? 7.519 -0.607 -19.608 1.00 94.69 104 ARG A N 1
ATOM 811 C CA . ARG A 1 104 ? 7.109 -1.953 -19.199 1.00 94.69 104 ARG A CA 1
ATOM 812 C C . ARG A 1 104 ? 5.589 -2.023 -19.064 1.00 94.69 104 ARG A C 1
ATOM 814 O O . ARG A 1 104 ? 4.924 -1.050 -18.736 1.00 94.69 104 ARG A O 1
ATOM 821 N N . LYS A 1 105 ? 5.038 -3.216 -19.299 1.00 93.38 105 LYS A N 1
ATOM 822 C CA . LYS A 1 105 ? 3.621 -3.539 -19.027 1.00 93.38 105 LYS A CA 1
ATOM 823 C C . LYS A 1 105 ? 3.429 -4.294 -17.711 1.00 93.38 105 LYS A C 1
ATOM 825 O O . LYS A 1 105 ? 2.302 -4.494 -17.276 1.00 93.38 105 LYS A O 1
ATOM 830 N N . THR A 1 106 ? 4.529 -4.737 -17.111 1.00 95.06 106 THR A N 1
ATOM 831 C CA . THR A 1 106 ? 4.554 -5.514 -15.874 1.00 95.06 106 THR A CA 1
ATOM 832 C C . THR A 1 106 ? 5.153 -4.659 -14.770 1.00 95.06 106 THR A C 1
ATOM 834 O O . THR A 1 106 ? 6.172 -3.996 -14.985 1.00 95.06 106 THR A O 1
ATOM 837 N N . ILE A 1 107 ? 4.502 -4.684 -13.608 1.00 94.31 107 ILE A N 1
ATOM 838 C CA . ILE A 1 107 ? 4.962 -4.013 -12.393 1.00 94.31 107 ILE A CA 1
ATOM 839 C C . ILE A 1 107 ? 6.089 -4.850 -11.793 1.00 94.31 107 ILE A C 1
ATOM 841 O O . ILE A 1 107 ? 5.896 -6.030 -11.493 1.00 94.31 107 ILE A O 1
ATOM 845 N N . GLU A 1 108 ? 7.247 -4.228 -11.620 1.00 93.12 108 GLU A N 1
ATOM 846 C CA . GLU A 1 108 ? 8.438 -4.853 -11.050 1.00 93.12 108 GLU A CA 1
ATOM 847 C C . GLU A 1 108 ? 8.625 -4.455 -9.581 1.00 93.12 108 GLU A C 1
ATOM 849 O O . GLU A 1 108 ? 8.011 -3.512 -9.072 1.00 93.12 108 GLU A O 1
ATOM 854 N N . PHE A 1 109 ? 9.516 -5.162 -8.882 1.00 91.44 109 PHE A N 1
ATOM 855 C CA . PHE A 1 109 ? 9.851 -4.858 -7.485 1.00 91.44 109 PHE A CA 1
ATOM 856 C C . PHE A 1 109 ? 10.348 -3.413 -7.303 1.00 91.44 109 PHE A C 1
ATOM 858 O O . PHE A 1 109 ? 10.004 -2.750 -6.325 1.00 91.44 109 PHE A O 1
ATOM 865 N N . GLU A 1 110 ? 11.110 -2.905 -8.272 1.00 91.69 110 GLU A N 1
ATOM 866 C CA . GLU A 1 110 ? 11.655 -1.545 -8.261 1.00 91.69 110 GLU A CA 1
ATOM 867 C C . GLU A 1 110 ? 10.561 -0.471 -8.251 1.00 91.69 110 GLU A C 1
ATOM 869 O O . GLU A 1 110 ? 10.710 0.539 -7.563 1.00 91.69 110 GLU A O 1
ATOM 874 N N . ASP A 1 111 ? 9.434 -0.708 -8.930 1.00 94.31 111 ASP A N 1
ATOM 875 C CA . ASP A 1 111 ? 8.312 0.237 -8.979 1.00 94.31 111 ASP A CA 1
ATOM 876 C C . ASP A 1 111 ? 7.657 0.369 -7.593 1.00 94.31 111 ASP A C 1
ATOM 878 O O . ASP A 1 111 ? 7.317 1.468 -7.147 1.00 94.31 111 ASP A O 1
ATOM 882 N N . ALA A 1 112 ? 7.550 -0.745 -6.859 1.00 93.50 112 ALA A N 1
ATOM 883 C CA . ALA A 1 112 ? 7.051 -0.750 -5.486 1.00 93.50 112 ALA A CA 1
ATOM 884 C C . 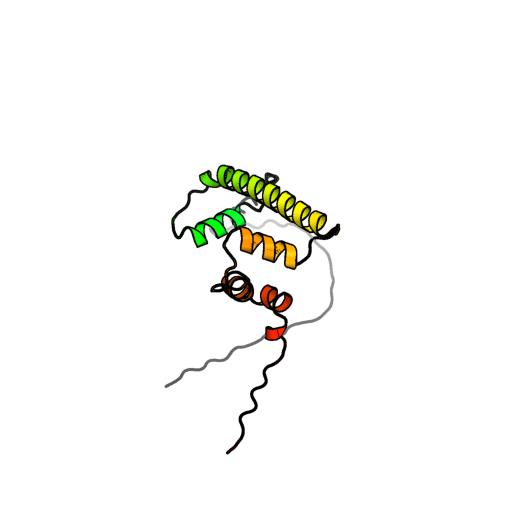ALA A 1 112 ? 8.028 -0.065 -4.513 1.00 93.50 112 ALA A C 1
ATOM 886 O O . ALA A 1 112 ? 7.602 0.687 -3.632 1.00 93.50 112 ALA A O 1
ATOM 887 N N . VAL A 1 113 ? 9.339 -0.273 -4.681 1.00 93.44 113 VAL A N 1
ATOM 888 C CA . VAL A 1 113 ? 10.365 0.427 -3.887 1.00 93.44 113 VAL A CA 1
ATOM 889 C C . VAL A 1 113 ? 10.327 1.930 -4.159 1.00 93.44 113 VAL A C 1
ATOM 891 O O . VAL A 1 113 ? 10.377 2.727 -3.218 1.00 93.44 113 VAL A O 1
ATOM 894 N N . LEU A 1 114 ? 10.181 2.330 -5.424 1.00 94.50 114 LEU A N 1
ATOM 895 C CA . LEU A 1 114 ? 10.055 3.729 -5.821 1.00 94.50 114 LEU A CA 1
ATOM 896 C C . LEU A 1 114 ? 8.808 4.375 -5.206 1.00 94.50 114 LEU A C 1
ATOM 898 O O . LEU A 1 114 ? 8.904 5.474 -4.654 1.00 94.50 114 LEU A O 1
ATOM 902 N N . LEU A 1 115 ? 7.668 3.676 -5.221 1.00 95.00 115 LEU A N 1
ATOM 903 C CA . LEU A 1 115 ? 6.439 4.143 -4.579 1.00 95.00 115 LEU A CA 1
ATOM 904 C C . LEU A 1 115 ? 6.643 4.392 -3.080 1.00 95.00 115 LEU A C 1
ATOM 906 O O . LEU A 1 115 ? 6.291 5.459 -2.573 1.00 95.00 115 LEU A O 1
ATOM 910 N N . LEU A 1 116 ? 7.247 3.432 -2.373 1.00 94.25 116 LEU A N 1
ATOM 911 C CA . LEU A 1 116 ? 7.514 3.544 -0.937 1.00 94.25 116 LEU A CA 1
ATOM 912 C C . LEU A 1 116 ? 8.513 4.661 -0.616 1.00 94.25 116 LEU A C 1
ATOM 914 O O . LEU A 1 116 ? 8.385 5.327 0.414 1.00 94.25 116 LEU A O 1
ATOM 918 N N . LYS A 1 117 ? 9.484 4.902 -1.502 1.00 94.38 117 LYS A N 1
ATOM 919 C CA . LYS A 1 117 ? 10.413 6.032 -1.394 1.00 94.38 117 LYS A CA 1
ATOM 920 C C . LYS A 1 117 ? 9.686 7.363 -1.580 1.00 94.38 117 LYS A C 1
ATOM 922 O O . LYS A 1 117 ? 9.880 8.275 -0.782 1.00 94.38 117 LYS A O 1
ATOM 927 N N . ARG A 1 118 ? 8.780 7.462 -2.560 1.00 94.81 118 ARG A N 1
ATOM 928 C CA . ARG A 1 118 ? 7.956 8.665 -2.776 1.00 94.81 118 ARG A CA 1
ATOM 929 C C . ARG A 1 118 ? 7.008 8.939 -1.604 1.00 94.81 118 ARG A C 1
ATOM 931 O O . ARG A 1 118 ? 6.793 10.093 -1.256 1.00 94.81 118 ARG A O 1
ATOM 938 N N . GLN A 1 119 ? 6.470 7.896 -0.971 1.00 93.69 119 GLN A N 1
ATOM 939 C CA . GLN A 1 119 ? 5.645 8.012 0.241 1.00 93.69 119 GLN A CA 1
ATOM 940 C C . GLN A 1 119 ? 6.462 8.360 1.504 1.00 93.69 119 GLN A C 1
ATOM 942 O O . GLN A 1 119 ? 5.882 8.600 2.561 1.00 93.69 119 GLN A O 1
ATOM 947 N N . GLY A 1 120 ? 7.798 8.387 1.417 1.00 93.25 120 GLY A N 1
ATOM 948 C CA . GLY A 1 120 ? 8.692 8.675 2.540 1.00 93.25 120 GLY A CA 1
ATOM 949 C C . GLY A 1 120 ? 8.869 7.511 3.519 1.00 93.25 120 GLY A C 1
ATOM 950 O O . GLY A 1 120 ? 9.407 7.704 4.610 1.00 93.25 120 GLY A O 1
ATOM 951 N N . HIS A 1 121 ? 8.423 6.304 3.156 1.00 92.31 121 HIS A N 1
ATOM 952 C CA . HIS A 1 121 ? 8.618 5.098 3.962 1.00 92.31 121 HIS A CA 1
ATOM 953 C C . HIS A 1 121 ? 10.038 4.543 3.833 1.00 92.31 121 HIS A C 1
ATOM 955 O O . HIS A 1 121 ? 10.588 4.072 4.827 1.00 92.31 121 HIS A O 1
ATOM 961 N N . VAL A 1 122 ? 10.632 4.613 2.637 1.00 93.19 122 VAL A N 1
ATOM 962 C CA . VAL A 1 122 ? 12.012 4.176 2.380 1.00 93.19 122 VAL A CA 1
ATOM 963 C C . VAL A 1 122 ? 12.921 5.393 2.286 1.00 93.19 122 VAL A C 1
ATOM 965 O O . VAL A 1 122 ? 12.733 6.243 1.421 1.00 93.19 122 VAL A O 1
ATOM 968 N N . ASN A 1 123 ? 13.927 5.443 3.156 1.00 92.00 123 ASN A N 1
ATOM 969 C CA . ASN A 1 123 ? 14.931 6.506 3.222 1.00 92.00 123 ASN A CA 1
ATOM 970 C C . ASN A 1 123 ? 16.324 5.889 3.414 1.00 92.00 123 ASN A C 1
ATOM 972 O O . ASN A 1 123 ? 16.440 4.699 3.689 1.00 92.00 123 ASN A O 1
ATOM 976 N N . GLU A 1 124 ? 17.386 6.695 3.356 1.00 86.06 124 GLU A N 1
ATOM 977 C CA . GLU A 1 124 ? 18.762 6.223 3.608 1.00 86.06 124 GLU A CA 1
ATOM 978 C C . GLU A 1 124 ? 18.918 5.584 4.998 1.00 86.06 124 GLU A C 1
ATOM 980 O O . GLU A 1 124 ? 19.593 4.573 5.157 1.00 86.06 124 GLU A O 1
ATOM 985 N N . ASN A 1 125 ? 18.204 6.116 5.994 1.00 88.44 125 ASN A N 1
ATOM 986 C CA . ASN A 1 125 ? 18.175 5.571 7.354 1.00 88.44 125 ASN A CA 1
ATOM 987 C C . ASN A 1 125 ? 17.247 4.352 7.513 1.00 88.44 125 ASN A C 1
ATOM 989 O O . ASN A 1 125 ? 17.286 3.681 8.542 1.00 88.44 125 ASN A O 1
ATOM 993 N N . MET A 1 126 ? 16.358 4.100 6.548 1.00 89.81 126 MET A N 1
ATOM 994 C CA . MET A 1 126 ? 15.328 3.063 6.633 1.00 89.81 126 MET A CA 1
ATOM 995 C C . MET A 1 126 ? 15.192 2.342 5.283 1.00 89.81 126 MET A C 1
ATOM 997 O O . MET A 1 126 ? 14.310 2.689 4.490 1.00 89.81 126 MET A O 1
ATOM 1001 N N . PRO A 1 127 ? 16.068 1.359 5.004 1.00 90.56 127 PRO A N 1
ATOM 1002 C CA . PRO A 1 127 ? 16.028 0.606 3.758 1.00 90.56 127 PRO A CA 1
ATOM 1003 C C . PRO A 1 127 ? 14.844 -0.378 3.739 1.00 90.56 127 PRO A C 1
ATOM 1005 O O . PRO A 1 127 ? 14.232 -0.673 4.775 1.00 90.56 127 PRO A O 1
ATOM 1008 N N . VAL A 1 128 ? 14.491 -0.879 2.552 1.00 90.38 128 VAL A N 1
ATOM 1009 C CA . VAL A 1 128 ? 13.268 -1.681 2.352 1.00 90.38 128 VAL A CA 1
ATOM 1010 C C . VAL A 1 128 ? 13.314 -3.012 3.110 1.00 90.38 128 VAL A C 1
ATOM 1012 O O . VAL A 1 128 ? 12.290 -3.486 3.604 1.00 90.38 128 VAL A O 1
ATOM 1015 N N . GLU A 1 129 ? 14.505 -3.575 3.294 1.00 89.12 129 GLU A N 1
ATOM 1016 C CA . GLU A 1 129 ? 14.753 -4.812 4.032 1.00 89.12 129 GLU A CA 1
ATOM 1017 C C . GLU A 1 129 ? 14.320 -4.672 5.496 1.00 89.12 129 GLU A C 1
ATOM 1019 O O . GLU A 1 129 ? 13.647 -5.549 6.038 1.00 89.12 129 GLU A O 1
ATOM 1024 N N . VAL A 1 130 ? 14.599 -3.520 6.113 1.00 90.12 130 VAL A N 1
ATOM 1025 C CA . VAL A 1 130 ? 14.204 -3.234 7.502 1.00 90.12 130 VAL A CA 1
ATOM 1026 C C . VAL A 1 130 ? 12.680 -3.121 7.628 1.00 90.12 130 VAL A C 1
ATOM 1028 O O . VAL A 1 130 ? 12.096 -3.569 8.619 1.00 90.12 130 VAL A O 1
ATOM 1031 N N . LEU A 1 131 ? 11.993 -2.571 6.619 1.00 90.94 131 LEU A N 1
ATOM 1032 C CA . LEU A 1 131 ? 10.524 -2.539 6.589 1.00 90.94 131 LEU A CA 1
ATOM 1033 C C . LEU A 1 131 ? 9.931 -3.948 6.461 1.00 90.94 131 LEU A C 1
ATOM 1035 O O . LEU A 1 131 ? 8.981 -4.285 7.176 1.00 90.94 131 LEU A O 1
ATOM 1039 N N . ILE A 1 132 ? 10.512 -4.777 5.593 1.00 91.19 132 ILE A N 1
ATOM 1040 C CA . ILE A 1 132 ? 10.125 -6.179 5.395 1.00 91.19 132 ILE A CA 1
ATOM 1041 C C . ILE A 1 132 ? 10.274 -6.963 6.706 1.00 91.19 132 ILE A C 1
ATOM 1043 O O . ILE A 1 132 ? 9.349 -7.667 7.126 1.00 91.19 132 ILE A O 1
ATOM 1047 N N . GLU A 1 133 ? 11.393 -6.793 7.406 1.00 89.75 133 GLU A N 1
ATOM 1048 C CA . GLU A 1 133 ? 11.641 -7.419 8.706 1.00 89.75 133 GLU A CA 1
ATOM 1049 C C . GLU A 1 133 ? 10.709 -6.928 9.816 1.00 89.75 133 GLU A C 1
ATOM 1051 O O . GLU A 1 133 ? 10.413 -7.666 10.758 1.00 89.75 133 GLU A O 1
ATOM 1056 N N . LYS A 1 134 ? 10.211 -5.696 9.736 1.00 90.94 134 LYS A N 1
ATOM 1057 C CA . LYS A 1 134 ? 9.320 -5.156 10.764 1.00 90.94 134 LYS A CA 1
ATOM 1058 C C . LYS A 1 134 ? 7.867 -5.586 10.573 1.00 90.94 134 LYS A C 1
ATOM 1060 O O . LYS A 1 134 ? 7.200 -5.907 11.557 1.00 90.94 134 LYS A O 1
ATOM 1065 N N . TYR A 1 135 ? 7.369 -5.582 9.336 1.00 91.75 135 TYR A N 1
ATOM 1066 C CA . TYR A 1 135 ? 5.930 -5.698 9.066 1.00 91.75 135 TYR A CA 1
ATOM 1067 C C . TYR A 1 135 ? 5.496 -7.027 8.438 1.00 91.75 135 TYR A C 1
ATOM 1069 O O . TYR A 1 135 ? 4.320 -7.379 8.545 1.00 91.75 135 TYR A O 1
ATOM 1077 N N . LEU A 1 136 ? 6.403 -7.791 7.819 1.00 91.88 136 LEU A N 1
ATOM 1078 C CA . LEU A 1 136 ? 6.055 -9.067 7.183 1.00 91.88 136 LEU A CA 1
ATOM 1079 C C . LEU A 1 136 ? 6.331 -10.264 8.093 1.00 91.88 136 LEU A C 1
ATOM 1081 O O . LEU A 1 136 ? 7.165 -10.208 8.999 1.00 91.88 136 LEU A O 1
ATOM 1085 N N . ARG A 1 137 ? 5.634 -11.379 7.859 1.00 91.94 137 ARG A N 1
ATOM 1086 C CA . ARG A 1 137 ? 5.874 -12.648 8.573 1.00 91.94 137 ARG A CA 1
ATOM 1087 C C . ARG A 1 137 ? 7.098 -13.367 8.009 1.00 91.94 137 ARG A C 1
ATOM 1089 O O . ARG A 1 137 ? 7.460 -13.148 6.857 1.00 91.94 137 ARG A O 1
ATOM 1096 N N . MET A 1 138 ? 7.693 -14.275 8.786 1.00 87.31 138 MET A N 1
ATOM 1097 C CA . MET A 1 138 ? 8.907 -15.002 8.380 1.00 87.31 138 MET A CA 1
ATOM 1098 C C . MET A 1 138 ? 8.790 -15.688 7.015 1.00 87.31 138 MET A C 1
ATOM 1100 O O . MET A 1 138 ? 9.725 -15.612 6.226 1.00 87.31 138 MET A O 1
ATOM 1104 N N . ASP A 1 139 ? 7.647 -16.298 6.703 1.00 89.38 139 ASP A N 1
ATOM 1105 C CA . ASP A 1 139 ? 7.455 -17.002 5.428 1.00 89.38 139 ASP A CA 1
ATOM 1106 C C . ASP A 1 139 ? 7.486 -16.052 4.223 1.00 89.38 139 ASP A C 1
ATOM 1108 O O . ASP A 1 139 ? 8.004 -16.404 3.170 1.00 89.38 139 ASP A O 1
ATOM 1112 N N . GLN A 1 140 ? 7.000 -14.820 4.394 1.00 89.19 140 GLN A N 1
ATOM 1113 C CA . GLN A 1 140 ? 7.017 -13.787 3.356 1.00 89.19 140 GLN A CA 1
ATOM 1114 C C . GLN A 1 140 ? 8.414 -13.177 3.197 1.00 89.19 140 GLN A C 1
ATOM 1116 O O . GLN A 1 140 ? 8.863 -12.938 2.080 1.00 89.19 140 GLN A O 1
ATOM 1121 N N . ARG A 1 141 ? 9.132 -12.970 4.310 1.00 89.25 141 ARG A N 1
ATOM 1122 C CA . ARG A 1 141 ? 10.503 -12.432 4.289 1.00 89.25 141 ARG A CA 1
ATOM 1123 C C . ARG A 1 141 ? 11.457 -13.331 3.516 1.00 89.25 141 ARG A C 1
ATOM 1125 O O . ARG A 1 141 ? 12.272 -12.819 2.765 1.00 89.25 141 ARG A O 1
ATOM 1132 N N . LYS A 1 142 ? 11.330 -14.653 3.668 1.00 85.25 142 LYS A N 1
ATOM 1133 C CA . LYS A 1 142 ? 12.170 -15.638 2.962 1.00 85.25 142 LYS A CA 1
ATOM 1134 C C . LYS A 1 142 ? 12.088 -15.515 1.440 1.00 85.25 142 LYS A C 1
ATOM 1136 O O . LYS A 1 142 ? 13.058 -15.819 0.762 1.00 85.25 142 LYS A O 1
ATOM 1141 N N . ILE A 1 143 ? 10.939 -15.084 0.918 1.00 86.69 143 ILE A N 1
ATOM 1142 C CA . ILE A 1 143 ? 10.719 -14.909 -0.523 1.00 86.69 143 ILE A CA 1
ATOM 1143 C C . ILE A 1 143 ? 11.379 -13.613 -1.016 1.00 86.69 143 ILE A C 1
ATOM 1145 O O . ILE A 1 143 ? 11.889 -13.572 -2.128 1.00 86.69 143 ILE A O 1
ATOM 1149 N N . LEU A 1 144 ? 11.371 -12.563 -0.190 1.00 82.81 144 LEU A N 1
ATOM 1150 C CA . LEU A 1 144 ? 11.808 -11.217 -0.576 1.00 82.81 144 LEU A CA 1
ATOM 1151 C C . LEU A 1 144 ? 13.275 -10.917 -0.244 1.00 82.81 144 LEU A C 1
ATOM 1153 O O . LEU A 1 144 ? 13.882 -10.090 -0.913 1.00 82.81 144 LEU A O 1
ATOM 1157 N N . ILE A 1 145 ? 13.843 -11.560 0.779 1.00 78.38 145 ILE A N 1
ATOM 1158 C CA . ILE A 1 145 ? 15.231 -11.368 1.215 1.00 78.38 145 ILE A CA 1
ATOM 1159 C C . ILE A 1 145 ? 16.014 -12.652 0.904 1.00 78.38 145 ILE A C 1
ATOM 1161 O O . ILE A 1 145 ? 15.935 -13.618 1.671 1.00 78.38 145 ILE A O 1
ATOM 1165 N N . PRO A 1 146 ? 16.818 -12.677 -0.176 1.00 64.00 146 PRO A N 1
ATOM 1166 C CA . PRO A 1 146 ? 17.578 -13.864 -0.573 1.00 64.00 146 PRO A CA 1
ATOM 1167 C C . PRO A 1 146 ? 18.576 -14.325 0.504 1.00 64.00 146 PRO A C 1
ATOM 1169 O O . PRO A 1 146 ? 18.798 -15.520 0.696 1.00 64.00 146 PRO A O 1
ATOM 1172 N N . ILE A 1 147 ? 19.142 -13.374 1.256 1.00 57.38 147 ILE A N 1
ATOM 1173 C CA . ILE A 1 147 ? 20.246 -13.591 2.206 1.00 57.38 147 ILE A CA 1
ATOM 1174 C C . ILE A 1 147 ? 19.803 -14.390 3.445 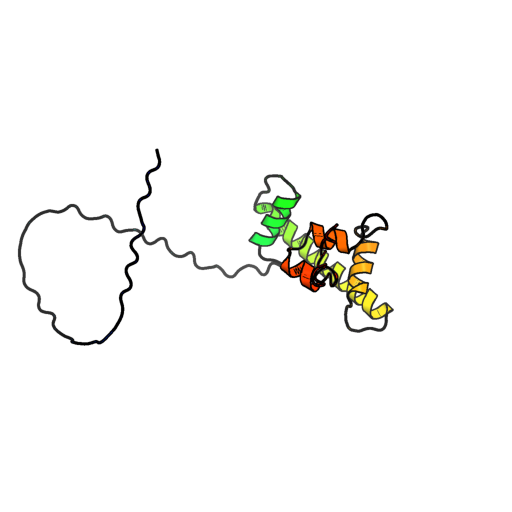1.00 57.38 147 ILE A C 1
ATOM 1176 O O . ILE A 1 147 ? 20.588 -15.150 4.005 1.00 57.38 147 ILE A O 1
ATOM 1180 N N . ALA A 1 148 ? 18.529 -14.313 3.847 1.00 51.88 148 ALA A N 1
ATOM 1181 C CA . ALA A 1 148 ? 18.014 -15.104 4.971 1.00 51.88 148 ALA A CA 1
ATOM 1182 C C . ALA A 1 148 ? 17.968 -16.618 4.672 1.00 51.88 148 ALA A C 1
ATOM 1184 O O . ALA A 1 148 ? 17.821 -17.426 5.590 1.00 51.88 148 ALA A O 1
ATOM 1185 N N . THR A 1 149 ? 18.095 -16.999 3.397 1.00 52.38 149 THR A N 1
ATOM 1186 C CA . THR A 1 149 ? 18.125 -18.396 2.946 1.00 52.38 149 THR A CA 1
ATOM 1187 C C . THR A 1 149 ? 19.556 -18.922 2.795 1.00 52.38 149 THR A C 1
ATOM 1189 O O . THR A 1 149 ? 19.773 -20.129 2.904 1.00 52.38 149 THR A O 1
ATOM 1192 N N . SER A 1 150 ? 20.556 -18.051 2.597 1.00 45.97 150 SER A N 1
ATOM 1193 C CA . SER A 1 150 ? 21.957 -18.479 2.569 1.00 45.97 150 SER A CA 1
ATOM 1194 C C . SER A 1 150 ? 22.405 -18.811 3.989 1.00 45.97 150 SER A C 1
ATOM 1196 O O . SER A 1 150 ? 22.638 -17.918 4.801 1.00 45.97 150 SER A O 1
ATOM 1198 N N . GLY A 1 151 ? 22.475 -20.108 4.294 1.00 55.34 151 GLY A N 1
ATOM 1199 C CA . GLY A 1 151 ? 22.925 -20.644 5.571 1.00 55.34 151 GLY A CA 1
ATOM 1200 C C . GLY A 1 151 ? 24.299 -20.106 5.951 1.00 55.34 151 GLY A C 1
ATOM 1201 O O . GLY A 1 151 ? 25.321 -20.662 5.557 1.00 55.34 151 GLY A O 1
ATOM 1202 N N . ASN A 1 152 ? 24.313 -19.032 6.736 1.00 57.34 152 ASN A N 1
ATOM 1203 C CA . ASN A 1 152 ? 25.518 -18.461 7.310 1.00 57.34 152 ASN A CA 1
ATOM 1204 C C . ASN A 1 152 ? 26.000 -19.410 8.422 1.00 57.34 152 ASN A C 1
ATOM 1206 O O . ASN A 1 152 ? 25.734 -19.211 9.608 1.00 57.34 152 ASN A O 1
ATOM 1210 N N . VAL A 1 153 ? 26.620 -20.524 8.021 1.00 61.06 153 VAL A N 1
ATOM 1211 C CA . VAL A 1 153 ? 27.194 -21.519 8.927 1.00 61.06 153 VAL A CA 1
ATOM 1212 C C . VAL A 1 153 ? 28.484 -20.933 9.484 1.00 61.06 153 VAL A C 1
ATOM 1214 O O . VAL A 1 153 ? 29.553 -21.024 8.883 1.00 61.06 153 VAL A O 1
ATOM 1217 N N . VAL A 1 154 ? 28.378 -20.303 10.650 1.00 60.19 154 VAL A N 1
ATOM 1218 C CA . VAL A 1 154 ? 29.540 -19.897 11.438 1.00 60.19 154 VAL A CA 1
ATOM 1219 C C . VAL A 1 154 ? 30.125 -21.162 12.058 1.00 60.19 154 VAL A C 1
ATOM 1221 O O . VAL A 1 154 ? 29.635 -21.645 13.075 1.00 60.19 154 VAL A O 1
ATOM 1224 N N . ILE A 1 155 ? 31.152 -21.731 11.425 1.00 74.56 155 ILE A N 1
ATOM 1225 C CA . ILE A 1 155 ? 31.936 -22.813 12.024 1.00 74.56 155 ILE A CA 1
ATOM 1226 C C . ILE A 1 155 ? 32.929 -22.158 12.993 1.00 74.56 155 ILE A C 1
ATOM 1228 O O . ILE A 1 155 ? 33.817 -21.429 12.539 1.00 74.56 155 ILE A O 1
ATOM 1232 N N . PRO A 1 156 ? 32.802 -22.361 14.317 1.00 77.19 156 PRO A N 1
ATOM 1233 C CA . PRO A 1 156 ? 33.769 -21.819 15.259 1.00 77.19 156 PRO A CA 1
ATOM 1234 C C . PRO A 1 156 ? 35.142 -22.442 14.991 1.00 77.19 156 PRO A C 1
ATOM 1236 O O . PRO A 1 156 ? 35.286 -23.665 14.964 1.00 77.19 156 PRO A O 1
ATOM 1239 N N . LYS A 1 157 ? 36.168 -21.603 14.799 1.00 68.00 157 LYS A N 1
ATOM 1240 C CA . LYS A 1 157 ? 37.557 -22.073 14.785 1.00 68.00 157 LYS A CA 1
ATOM 1241 C C . LYS A 1 157 ? 37.900 -22.575 16.186 1.00 68.00 157 LYS A C 1
ATOM 1243 O O . LYS A 1 157 ? 37.924 -21.789 17.131 1.00 68.00 157 LYS A O 1
ATOM 1248 N N . MET A 1 158 ? 38.143 -23.877 16.308 1.00 71.25 158 MET A N 1
ATOM 1249 C CA . MET A 1 158 ? 38.767 -24.448 17.500 1.00 71.25 158 MET A CA 1
ATOM 1250 C C . MET A 1 158 ? 40.185 -23.875 17.623 1.00 71.25 158 MET A C 1
ATOM 1252 O O . MET A 1 158 ? 40.886 -23.747 16.617 1.00 71.25 158 MET A O 1
ATOM 1256 N N . ARG A 1 159 ? 40.527 -23.438 18.836 1.00 63.97 159 ARG A N 1
ATOM 1257 C CA . ARG A 1 159 ? 41.780 -22.761 19.186 1.00 63.97 159 ARG A CA 1
ATOM 1258 C C . ARG A 1 159 ? 42.903 -23.759 19.420 1.00 63.97 159 ARG A C 1
ATOM 1260 O O . ARG A 1 159 ? 42.591 -24.842 19.960 1.00 63.97 159 ARG A O 1
#

Organism: Nothobranchius kadleci (NCBI:txid1051664)